Protein AF-A0A220S7P3-F1 (afdb_monomer_lite)

pLDDT: mean 72.32, std 10.68, range [42.47, 84.12]

Structure (mmCIF, N/CA/C/O backbone):
data_AF-A0A220S7P3-F1
#
_entry.id   AF-A0A220S7P3-F1
#
loop_
_atom_site.group_PDB
_atom_site.id
_atom_site.type_symbol
_atom_site.label_atom_id
_atom_site.label_alt_id
_atom_site.label_comp_id
_atom_site.label_asym_id
_atom_site.label_entity_id
_atom_site.label_seq_id
_atom_site.pdbx_PDB_ins_code
_atom_site.Cartn_x
_atom_site.Cartn_y
_atom_site.Cartn_z
_atom_site.occupancy
_atom_site.B_iso_or_equiv
_atom_site.auth_seq_id
_atom_site.auth_comp_id
_atom_site.auth_asym_id
_atom_site.auth_atom_id
_atom_site.pdbx_PDB_model_num
ATOM 1 N N . MET A 1 1 ? -12.356 -16.022 24.243 1.00 42.94 1 MET A N 1
ATOM 2 C CA . MET A 1 1 ? -11.469 -15.472 23.192 1.00 42.94 1 MET A CA 1
ATOM 3 C C . MET A 1 1 ? -11.944 -14.062 22.873 1.00 42.94 1 MET A C 1
ATOM 5 O O . MET A 1 1 ? -13.107 -13.895 22.535 1.00 42.94 1 MET A O 1
ATOM 9 N N . LYS A 1 2 ? -11.118 -13.032 23.121 1.00 42.47 2 LYS A N 1
ATOM 10 C CA . LYS A 1 2 ? -11.501 -11.626 22.894 1.00 42.47 2 LYS A CA 1
ATOM 11 C C . LYS A 1 2 ? -11.843 -11.453 21.417 1.00 42.47 2 LYS A C 1
ATOM 13 O O . LYS A 1 2 ? -10.968 -11.690 20.591 1.00 42.47 2 LYS A O 1
ATOM 18 N N . ASN A 1 3 ? -13.070 -11.022 21.117 1.00 49.00 3 ASN A N 1
ATOM 19 C CA . ASN A 1 3 ? -13.473 -10.598 19.779 1.00 49.00 3 ASN A CA 1
ATOM 20 C C . ASN A 1 3 ? -12.408 -9.642 19.236 1.00 49.00 3 ASN A C 1
ATOM 22 O O . ASN A 1 3 ? -12.276 -8.503 19.699 1.00 49.00 3 ASN A O 1
ATOM 26 N N . ILE A 1 4 ? -11.605 -10.131 18.292 1.00 60.12 4 ILE A N 1
ATOM 27 C CA . ILE A 1 4 ? -10.737 -9.286 17.487 1.00 60.12 4 ILE A CA 1
ATOM 28 C C . ILE A 1 4 ? -11.709 -8.458 16.663 1.00 60.12 4 ILE A C 1
ATOM 30 O O . ILE A 1 4 ? -12.285 -8.903 15.682 1.00 60.12 4 ILE A O 1
ATOM 34 N N . SER A 1 5 ? -11.985 -7.263 17.152 1.00 68.75 5 SER A N 1
ATOM 35 C CA . SER A 1 5 ? -12.892 -6.322 16.513 1.00 68.75 5 SER A CA 1
ATOM 36 C C . SER A 1 5 ? -12.452 -6.049 15.077 1.00 68.75 5 SER A C 1
ATOM 38 O O . SER A 1 5 ? -11.268 -5.781 14.852 1.00 68.75 5 SER A O 1
ATOM 40 N N . ALA A 1 6 ? -13.414 -6.057 14.157 1.00 69.69 6 ALA A N 1
ATOM 41 C CA . ALA A 1 6 ? -13.233 -5.973 12.708 1.00 69.69 6 ALA A CA 1
ATOM 42 C C . ALA A 1 6 ? -12.178 -4.953 12.237 1.00 69.69 6 ALA A C 1
ATOM 44 O O . ALA A 1 6 ? -11.408 -5.248 11.331 1.00 69.69 6 ALA A O 1
ATOM 45 N N . TYR A 1 7 ? -12.054 -3.795 12.897 1.00 67.50 7 TYR A N 1
ATOM 46 C CA . TYR A 1 7 ? -11.050 -2.782 12.546 1.00 67.50 7 TYR A CA 1
ATOM 47 C C . TYR A 1 7 ? -9.602 -3.289 12.638 1.00 67.50 7 TYR A C 1
ATOM 49 O O . TYR A 1 7 ? -8.770 -2.892 11.835 1.00 67.50 7 TYR A O 1
ATOM 57 N N . LYS A 1 8 ? -9.286 -4.186 13.582 1.00 70.62 8 LYS A N 1
ATOM 58 C CA . LYS A 1 8 ? -7.940 -4.768 13.683 1.00 70.62 8 LYS A CA 1
ATOM 59 C C . LYS A 1 8 ? -7.651 -5.666 12.494 1.00 70.62 8 LYS A C 1
ATOM 61 O O . LYS A 1 8 ? -6.560 -5.599 11.950 1.00 70.62 8 LYS A O 1
ATOM 66 N N . VAL A 1 9 ? -8.629 -6.483 12.105 1.00 79.69 9 VAL A N 1
ATOM 67 C CA . VAL A 1 9 ? -8.506 -7.383 10.954 1.00 79.69 9 VAL A CA 1
ATOM 68 C C . VAL A 1 9 ? -8.266 -6.568 9.686 1.00 79.69 9 VAL A C 1
ATOM 70 O O . VAL A 1 9 ? -7.320 -6.854 8.966 1.00 79.69 9 VAL A O 1
ATOM 73 N N . ILE A 1 10 ? -9.035 -5.495 9.474 1.00 76.44 10 ILE A N 1
ATOM 74 C CA . ILE A 1 10 ? -8.867 -4.587 8.328 1.00 76.44 10 ILE A CA 1
ATOM 75 C C . ILE A 1 10 ? -7.464 -3.969 8.316 1.00 76.44 10 ILE A C 1
ATOM 77 O O . ILE A 1 10 ? -6.784 -4.011 7.294 1.00 76.44 10 ILE A O 1
ATOM 81 N N . SER A 1 11 ? -6.987 -3.455 9.454 1.00 76.50 11 SER A N 1
ATOM 82 C CA . SER A 1 11 ? -5.641 -2.882 9.535 1.00 76.50 11 SER A CA 1
ATOM 83 C C . SER A 1 11 ? -4.538 -3.920 9.285 1.00 76.50 11 SER A C 1
ATOM 85 O O . SER A 1 11 ? -3.561 -3.604 8.607 1.00 76.50 11 SER A O 1
ATOM 87 N N . TYR A 1 12 ? -4.690 -5.159 9.771 1.00 81.00 12 TYR A N 1
ATOM 88 C CA . TYR A 1 12 ? -3.736 -6.242 9.503 1.00 81.00 12 TYR A CA 1
ATOM 89 C C . TYR A 1 12 ? -3.732 -6.670 8.034 1.00 81.00 12 TYR A C 1
ATOM 91 O O . TYR A 1 12 ? -2.658 -6.826 7.465 1.00 81.00 12 TYR A O 1
ATOM 99 N N . VAL A 1 13 ? -4.902 -6.808 7.405 1.00 81.56 13 VAL A N 1
ATOM 100 C CA . VAL A 1 13 ? -5.015 -7.122 5.970 1.00 81.56 13 VAL A CA 1
ATOM 101 C C . VAL A 1 13 ? -4.393 -6.008 5.126 1.00 81.56 13 VAL A C 1
ATOM 103 O O . VAL A 1 13 ? -3.627 -6.287 4.210 1.00 81.56 13 VAL A O 1
ATOM 106 N N . SER A 1 14 ? -4.651 -4.748 5.482 1.00 79.06 14 SER A N 1
ATOM 107 C CA . SER A 1 14 ? -4.040 -3.577 4.842 1.00 79.06 14 SER A CA 1
ATOM 108 C C . SER A 1 14 ? -2.508 -3.597 4.944 1.00 79.06 14 SER A C 1
ATOM 110 O O . SER A 1 14 ? -1.818 -3.379 3.951 1.00 79.06 14 SER A O 1
ATOM 112 N N . LEU A 1 15 ? -1.971 -3.926 6.126 1.00 81.31 15 LEU A N 1
ATOM 113 C CA . LEU A 1 15 ? -0.530 -4.083 6.351 1.00 81.31 15 LEU A CA 1
ATOM 114 C C . LEU A 1 15 ? 0.063 -5.228 5.526 1.00 81.31 15 LEU A C 1
ATOM 116 O O . LEU A 1 15 ? 1.113 -5.056 4.918 1.00 81.31 15 LEU A O 1
ATOM 120 N N . LEU A 1 16 ? -0.611 -6.376 5.484 1.00 84.12 16 LEU A N 1
ATOM 121 C CA . LEU A 1 16 ? -0.150 -7.545 4.738 1.00 84.12 16 LEU A CA 1
ATOM 122 C C . LEU A 1 16 ? -0.094 -7.251 3.233 1.00 84.12 16 LEU A C 1
ATOM 124 O O . LEU A 1 16 ? 0.912 -7.534 2.591 1.00 84.12 16 LEU A O 1
ATOM 128 N N . LEU A 1 17 ? -1.124 -6.597 2.690 1.00 80.50 17 LEU A N 1
ATOM 129 C CA . LEU A 1 17 ? -1.141 -6.145 1.296 1.00 80.50 17 LEU A CA 1
ATOM 130 C C . LEU A 1 17 ? -0.044 -5.117 1.003 1.00 80.50 17 LEU A C 1
ATOM 132 O O . LEU A 1 17 ? 0.580 -5.172 -0.052 1.00 80.50 17 LEU A O 1
ATOM 136 N N . ALA A 1 18 ? 0.214 -4.185 1.923 1.00 77.62 18 ALA A N 1
ATOM 137 C CA . ALA A 1 18 ? 1.303 -3.227 1.761 1.00 77.62 18 ALA A CA 1
ATOM 138 C C . ALA A 1 18 ? 2.669 -3.924 1.708 1.00 77.62 18 ALA A C 1
ATOM 140 O O . ALA A 1 18 ? 3.488 -3.583 0.863 1.00 77.62 18 ALA A O 1
ATOM 141 N N . ILE A 1 19 ? 2.901 -4.929 2.560 1.00 83.31 19 ILE A N 1
ATOM 142 C CA . ILE A 1 19 ? 4.144 -5.714 2.552 1.00 83.31 19 ILE A CA 1
ATOM 143 C C . ILE A 1 19 ? 4.338 -6.412 1.203 1.00 83.31 19 ILE A C 1
ATOM 145 O O . ILE A 1 19 ? 5.430 -6.335 0.646 1.00 83.31 19 ILE A O 1
ATOM 149 N N . ILE A 1 20 ? 3.292 -7.046 0.662 1.00 84.12 20 ILE A N 1
ATOM 150 C CA . ILE A 1 20 ? 3.354 -7.700 -0.655 1.00 84.12 20 ILE A CA 1
ATOM 151 C C . ILE A 1 20 ? 3.693 -6.675 -1.743 1.00 84.12 20 ILE A C 1
ATOM 153 O O . ILE A 1 20 ? 4.587 -6.911 -2.551 1.00 84.12 20 ILE A O 1
ATOM 157 N N . PHE A 1 21 ? 3.035 -5.514 -1.729 1.00 81.06 21 PHE A N 1
ATOM 158 C CA . PHE A 1 21 ? 3.309 -4.450 -2.692 1.00 81.06 21 PHE A CA 1
ATOM 159 C C . PHE A 1 21 ? 4.758 -3.953 -2.618 1.00 81.06 21 PHE A C 1
ATOM 161 O O . PHE A 1 21 ? 5.427 -3.872 -3.644 1.00 81.06 21 PHE A O 1
ATOM 168 N N . PHE A 1 22 ? 5.275 -3.655 -1.420 1.00 81.38 22 PHE A N 1
ATOM 169 C CA . PHE A 1 22 ? 6.668 -3.222 -1.270 1.00 81.38 22 PHE A CA 1
ATOM 170 C C . PHE A 1 22 ? 7.661 -4.307 -1.662 1.00 81.38 22 PHE A C 1
ATOM 172 O O . PHE A 1 22 ? 8.715 -3.981 -2.198 1.00 81.38 22 PHE A O 1
ATOM 179 N N . TYR A 1 23 ? 7.343 -5.574 -1.406 1.00 84.00 23 TYR A N 1
ATOM 180 C CA . TYR A 1 23 ? 8.185 -6.684 -1.826 1.00 84.00 23 TYR A CA 1
ATOM 181 C C . TYR A 1 23 ? 8.335 -6.727 -3.351 1.00 84.00 23 TYR A C 1
ATOM 183 O O . TYR A 1 23 ? 9.464 -6.724 -3.838 1.00 84.00 23 TYR A O 1
ATOM 191 N N . GLU A 1 24 ? 7.228 -6.695 -4.101 1.00 79.88 24 GLU A N 1
ATOM 192 C CA . GLU A 1 24 ? 7.280 -6.670 -5.571 1.00 79.88 24 GLU A CA 1
ATOM 193 C C . GLU A 1 24 ? 7.955 -5.389 -6.083 1.00 79.88 24 GLU A C 1
ATOM 195 O O . GLU A 1 24 ? 8.806 -5.443 -6.963 1.00 79.88 24 GLU A O 1
ATOM 200 N N . PHE A 1 25 ? 7.671 -4.236 -5.469 1.00 76.00 25 PHE A N 1
ATOM 201 C CA . PHE A 1 25 ? 8.308 -2.971 -5.842 1.00 76.00 25 PHE A CA 1
ATOM 202 C C . PHE A 1 25 ? 9.836 -2.996 -5.653 1.00 76.00 25 PHE A C 1
ATOM 204 O O . PHE A 1 25 ? 10.582 -2.555 -6.524 1.00 76.00 25 PHE A O 1
ATOM 211 N N . ILE A 1 26 ? 10.324 -3.539 -4.533 1.00 81.19 26 ILE A N 1
ATOM 212 C CA . ILE A 1 26 ? 11.765 -3.691 -4.275 1.00 81.19 26 ILE A CA 1
ATOM 213 C C . ILE A 1 26 ? 12.383 -4.710 -5.233 1.00 81.19 26 ILE A C 1
ATOM 215 O O . ILE A 1 26 ? 13.501 -4.503 -5.698 1.00 81.19 26 ILE A O 1
ATOM 219 N N . LYS A 1 27 ? 11.674 -5.797 -5.540 1.00 81.12 27 LYS A N 1
ATOM 220 C CA . LYS A 1 27 ? 12.132 -6.811 -6.491 1.00 81.12 27 LYS A CA 1
ATOM 221 C C . LYS A 1 27 ? 12.352 -6.213 -7.884 1.00 81.12 27 LYS A C 1
ATOM 223 O O . LYS A 1 27 ? 13.394 -6.479 -8.473 1.00 81.12 27 LYS A O 1
ATOM 228 N N . GLU A 1 28 ? 11.441 -5.369 -8.368 1.00 75.56 28 GLU A N 1
ATOM 229 C CA . GLU A 1 28 ? 11.607 -4.642 -9.639 1.00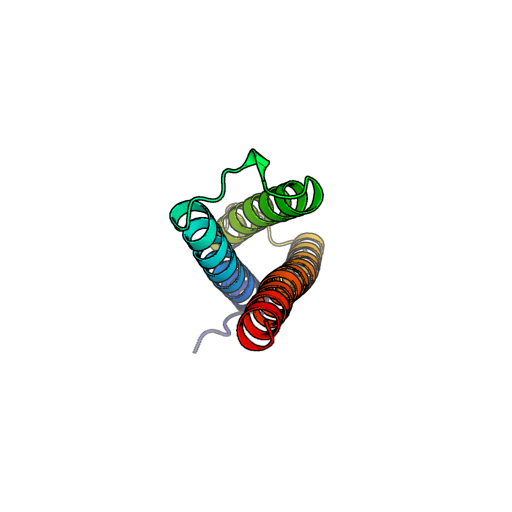 75.56 28 GLU A CA 1
ATOM 230 C C . GLU A 1 28 ? 12.818 -3.692 -9.605 1.00 75.56 28 GLU A C 1
ATOM 232 O O . GLU A 1 28 ? 13.629 -3.678 -10.532 1.00 75.56 28 GLU A O 1
ATOM 237 N N . LEU A 1 29 ? 13.023 -2.968 -8.495 1.00 77.56 29 LEU A N 1
ATOM 238 C CA . LEU A 1 29 ? 14.213 -2.123 -8.311 1.00 77.56 29 LEU A CA 1
ATOM 239 C C . LEU A 1 29 ? 15.518 -2.936 -8.316 1.00 77.56 29 LEU A C 1
ATOM 241 O O . LEU A 1 29 ? 16.515 -2.519 -8.904 1.00 77.56 29 LEU A O 1
ATOM 245 N N . MET A 1 30 ? 15.528 -4.110 -7.678 1.00 78.56 30 MET A N 1
ATOM 246 C CA . MET A 1 30 ? 16.677 -5.024 -7.699 1.00 78.56 30 MET A CA 1
ATOM 247 C C . MET A 1 30 ? 16.900 -5.655 -9.079 1.00 78.56 30 MET A C 1
ATOM 249 O O . MET A 1 30 ? 18.033 -6.000 -9.406 1.00 78.56 30 MET A O 1
ATOM 253 N N . GLY A 1 31 ? 15.846 -5.774 -9.891 1.00 76.62 31 GLY A N 1
ATOM 254 C CA . GLY A 1 31 ? 15.902 -6.201 -11.290 1.00 76.62 31 GLY A CA 1
ATOM 255 C C . GLY A 1 31 ? 16.564 -5.189 -12.232 1.00 76.62 31 GLY A C 1
ATOM 256 O O . GLY A 1 31 ? 16.739 -5.487 -13.410 1.00 76.62 31 GLY A O 1
ATOM 257 N N . GLY A 1 32 ? 16.965 -4.020 -11.721 1.00 73.00 32 GLY A N 1
ATOM 258 C CA . GLY A 1 32 ? 17.678 -2.993 -12.477 1.00 73.00 32 GLY A CA 1
ATOM 259 C C . GLY A 1 32 ? 16.789 -1.884 -13.036 1.00 73.00 32 GLY A C 1
ATOM 260 O O . GLY A 1 32 ? 17.320 -1.001 -13.706 1.00 73.00 32 GLY A O 1
ATOM 261 N N . MET A 1 33 ? 15.479 -1.883 -12.750 1.00 69.94 33 MET A N 1
ATOM 262 C CA . MET A 1 33 ? 14.631 -0.726 -13.055 1.00 69.94 33 MET A CA 1
ATOM 263 C C . MET A 1 33 ? 14.994 0.446 -12.148 1.00 69.94 33 MET A C 1
ATOM 265 O O . MET A 1 33 ? 15.056 0.315 -10.923 1.00 69.94 33 MET A O 1
ATOM 269 N N . MET A 1 34 ? 15.201 1.620 -12.738 1.00 73.31 34 MET A N 1
ATOM 270 C CA . MET A 1 34 ? 15.352 2.851 -11.976 1.00 73.31 34 MET A CA 1
ATOM 271 C C . MET A 1 34 ? 13.983 3.414 -11.593 1.00 73.31 34 MET A C 1
ATOM 273 O O . MET A 1 34 ? 12.982 3.216 -12.275 1.00 73.31 34 MET A O 1
ATOM 277 N N . ILE A 1 35 ? 13.935 4.198 -10.512 1.00 68.94 35 ILE A N 1
ATOM 278 C CA . ILE A 1 35 ? 12.705 4.883 -10.067 1.00 68.94 35 ILE A CA 1
ATOM 279 C C . ILE A 1 35 ? 12.128 5.780 -11.187 1.00 68.94 35 ILE A C 1
ATOM 281 O O . ILE A 1 35 ? 10.916 5.960 -11.267 1.00 68.94 35 ILE A O 1
ATOM 285 N N . SER A 1 36 ? 12.986 6.307 -12.068 1.00 71.25 36 SER A N 1
ATOM 286 C CA . SER A 1 36 ? 12.608 7.095 -13.250 1.00 71.25 36 SER A CA 1
ATOM 287 C C . SER A 1 36 ? 11.838 6.315 -14.313 1.00 71.25 36 SER A C 1
ATOM 289 O O . SER A 1 36 ? 11.144 6.933 -15.116 1.00 71.25 36 SER A O 1
ATOM 291 N N . ASP A 1 37 ? 11.966 4.990 -14.326 1.00 69.44 37 ASP A N 1
ATOM 292 C CA . ASP A 1 37 ? 11.359 4.129 -15.344 1.00 69.44 37 ASP A CA 1
ATOM 293 C C . ASP A 1 37 ? 9.899 3.813 -14.992 1.00 69.44 37 ASP A C 1
ATOM 295 O O . ASP A 1 37 ? 9.107 3.397 -15.840 1.00 69.44 37 ASP A O 1
ATOM 299 N N . PHE A 1 38 ? 9.508 4.067 -13.740 1.00 70.19 38 PHE A N 1
ATOM 300 C CA . PHE A 1 38 ? 8.131 3.926 -13.303 1.00 70.19 38 PHE A CA 1
ATOM 301 C C . PHE A 1 38 ? 7.272 5.069 -13.834 1.00 70.19 38 PHE A C 1
ATOM 303 O O . PHE A 1 38 ? 7.609 6.251 -13.741 1.00 70.19 38 PHE A O 1
ATOM 310 N N . SER A 1 39 ? 6.079 4.708 -14.307 1.00 76.06 39 SER A N 1
ATOM 311 C CA . SER A 1 39 ? 5.053 5.688 -14.645 1.00 76.06 39 SER A CA 1
ATOM 312 C C . SER A 1 39 ? 4.783 6.619 -13.450 1.00 76.06 39 SER A C 1
ATOM 314 O O . SER A 1 39 ? 4.684 6.140 -12.313 1.00 76.06 39 SER A O 1
ATOM 316 N N . PRO A 1 40 ? 4.555 7.926 -13.675 1.00 71.06 40 PRO A N 1
ATOM 317 C CA . PRO A 1 40 ? 4.157 8.860 -12.621 1.00 71.06 40 PRO A CA 1
ATOM 318 C C . PRO A 1 40 ? 2.957 8.358 -11.809 1.00 71.06 40 PRO A C 1
ATOM 320 O O . PRO A 1 40 ? 2.871 8.579 -10.604 1.00 71.06 40 PRO A O 1
ATOM 323 N N . ILE A 1 41 ? 2.049 7.624 -12.458 1.00 72.56 41 ILE A N 1
ATOM 324 C CA . ILE A 1 41 ? 0.880 7.016 -11.819 1.00 72.56 41 ILE A CA 1
ATOM 325 C C . ILE A 1 41 ? 1.310 5.945 -10.807 1.00 72.56 41 ILE A C 1
ATOM 327 O O . ILE A 1 41 ? 0.787 5.917 -9.695 1.00 72.56 41 ILE A O 1
ATOM 331 N N . ALA A 1 42 ? 2.288 5.103 -11.149 1.00 70.75 42 ALA A N 1
ATOM 332 C CA . ALA A 1 42 ? 2.809 4.075 -10.249 1.00 70.75 42 ALA A CA 1
ATOM 333 C C . ALA A 1 42 ? 3.483 4.697 -9.015 1.00 70.75 42 ALA A C 1
ATOM 335 O O . ALA A 1 42 ? 3.266 4.233 -7.896 1.00 70.75 42 ALA A O 1
ATOM 336 N N . LEU A 1 43 ? 4.215 5.802 -9.192 1.00 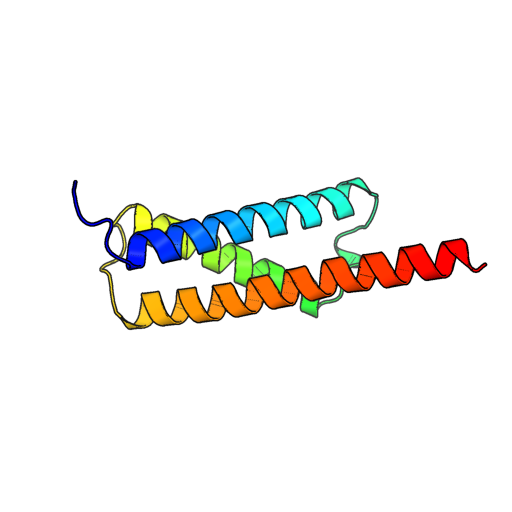75.12 43 LEU A N 1
ATOM 337 C CA . LEU A 1 43 ? 4.830 6.547 -8.087 1.00 75.12 43 LEU A CA 1
ATOM 338 C C . LEU A 1 43 ? 3.790 7.207 -7.168 1.00 75.12 43 LEU A C 1
ATOM 340 O O . LEU A 1 43 ? 3.941 7.191 -5.941 1.00 75.12 43 LEU A O 1
ATOM 344 N N . ILE A 1 44 ? 2.708 7.747 -7.737 1.00 79.31 44 ILE A N 1
ATOM 345 C CA . ILE A 1 44 ? 1.579 8.284 -6.963 1.00 79.31 44 ILE A CA 1
ATOM 346 C C . ILE A 1 44 ? 0.922 7.164 -6.149 1.00 79.31 44 ILE A C 1
ATOM 348 O O . ILE A 1 44 ? 0.713 7.325 -4.947 1.00 79.31 44 ILE A O 1
ATOM 352 N N . VAL A 1 45 ? 0.646 6.014 -6.769 1.00 78.31 45 VAL A N 1
ATOM 353 C CA . VAL A 1 45 ? 0.056 4.850 -6.091 1.00 78.31 45 VAL A CA 1
ATOM 354 C C . VAL A 1 45 ? 0.965 4.350 -4.966 1.00 78.31 45 VAL A C 1
ATOM 356 O O . VAL A 1 45 ? 0.491 4.156 -3.847 1.00 78.31 45 VAL A O 1
ATOM 359 N N . ALA A 1 46 ? 2.272 4.231 -5.206 1.00 78.38 46 ALA A N 1
ATOM 360 C CA . ALA A 1 46 ? 3.237 3.847 -4.178 1.00 78.38 46 ALA A CA 1
ATOM 361 C C . ALA A 1 46 ? 3.234 4.832 -2.995 1.00 78.38 46 ALA A C 1
ATOM 363 O O . ALA A 1 46 ? 3.175 4.417 -1.837 1.00 78.38 46 ALA A O 1
ATOM 364 N N . SER A 1 47 ? 3.204 6.140 -3.267 1.00 80.69 47 SER A N 1
ATOM 365 C CA . SER A 1 47 ? 3.141 7.185 -2.232 1.00 80.69 47 SER A CA 1
ATOM 366 C C . SER A 1 47 ? 1.869 7.084 -1.381 1.00 80.69 47 SER A C 1
ATOM 368 O O . SER A 1 47 ? 1.910 7.166 -0.150 1.00 80.69 47 SER A O 1
ATOM 370 N N . VAL A 1 48 ? 0.731 6.842 -2.032 1.00 81.19 48 VAL A N 1
ATOM 371 C CA . VAL A 1 48 ? -0.576 6.626 -1.396 1.00 81.19 48 VAL A CA 1
ATOM 372 C C . VAL A 1 48 ? -0.545 5.373 -0.503 1.00 81.19 48 VAL A C 1
ATOM 374 O O . VAL A 1 48 ? -1.036 5.402 0.629 1.00 81.19 48 VAL A O 1
ATOM 377 N N . LEU A 1 49 ? 0.107 4.293 -0.941 1.00 80.25 49 LEU A N 1
ATOM 378 C CA . LEU A 1 49 ? 0.261 3.058 -0.161 1.00 80.25 49 LEU A CA 1
ATOM 379 C C . LEU A 1 49 ? 1.211 3.201 1.037 1.00 80.25 49 LEU A C 1
ATOM 381 O O . LEU A 1 49 ? 0.920 2.662 2.112 1.00 80.25 49 LEU A O 1
ATOM 385 N N . ILE A 1 50 ? 2.293 3.978 0.913 1.00 83.00 50 ILE A N 1
ATOM 386 C CA . ILE A 1 50 ? 3.153 4.348 2.052 1.00 83.00 50 ILE A CA 1
ATOM 387 C C . ILE A 1 50 ? 2.310 5.052 3.122 1.00 83.00 50 ILE A C 1
ATOM 389 O O . ILE A 1 50 ? 2.325 4.656 4.291 1.00 83.00 50 ILE A O 1
ATOM 393 N N . PHE A 1 51 ? 1.510 6.044 2.722 1.00 81.81 51 PHE A N 1
ATOM 394 C CA . PHE A 1 51 ? 0.640 6.767 3.647 1.00 81.81 51 PHE A CA 1
ATOM 395 C C . PHE A 1 51 ? -0.382 5.842 4.329 1.00 81.81 51 PHE A C 1
ATOM 397 O O . PHE A 1 51 ? -0.579 5.926 5.544 1.00 81.81 51 PHE A O 1
ATOM 404 N N . ASN A 1 52 ? -0.978 4.900 3.588 1.00 81.69 52 ASN A N 1
ATOM 405 C CA . ASN A 1 52 ? -1.882 3.891 4.155 1.00 81.69 52 ASN A CA 1
ATOM 406 C C . ASN A 1 52 ? -1.203 3.026 5.221 1.00 81.69 52 ASN A C 1
ATOM 408 O O . ASN A 1 52 ? -1.794 2.721 6.257 1.00 81.69 52 ASN A O 1
ATOM 412 N N . THR A 1 53 ? 0.043 2.629 4.965 1.00 77.00 53 THR A N 1
ATOM 413 C CA . THR A 1 53 ? 0.825 1.784 5.870 1.00 77.00 53 THR A CA 1
ATOM 414 C C . THR A 1 53 ? 1.070 2.512 7.186 1.00 77.00 53 THR A C 1
ATOM 416 O O . THR A 1 53 ? 0.774 1.971 8.254 1.00 77.00 53 THR A O 1
ATOM 419 N N . ILE A 1 54 ? 1.499 3.776 7.114 1.00 82.69 54 ILE A N 1
ATOM 420 C CA . ILE A 1 54 ? 1.679 4.647 8.283 1.00 82.69 54 ILE A CA 1
ATOM 421 C C . ILE A 1 54 ? 0.357 4.785 9.050 1.00 82.69 54 ILE A C 1
ATOM 423 O O . ILE A 1 54 ? 0.317 4.589 10.267 1.00 82.69 54 ILE A O 1
ATOM 427 N N . LEU A 1 55 ? -0.747 5.051 8.346 1.00 79.44 55 LEU A N 1
ATOM 428 C CA . LEU A 1 55 ? -2.071 5.181 8.954 1.00 79.44 55 LEU A CA 1
ATOM 429 C C . LEU A 1 55 ? -2.516 3.887 9.657 1.00 79.44 55 LEU A C 1
ATOM 431 O O . LEU A 1 55 ? -3.080 3.933 10.753 1.00 79.44 55 LEU A O 1
ATOM 435 N N . SER A 1 56 ? -2.230 2.731 9.054 1.00 77.12 56 SER A N 1
ATOM 436 C CA . SER A 1 56 ? -2.542 1.417 9.616 1.00 77.12 56 SER A CA 1
ATOM 437 C C . SER A 1 56 ? -1.763 1.136 10.894 1.00 77.12 56 SER A C 1
ATOM 439 O O . SER A 1 56 ? -2.356 0.767 11.911 1.00 77.12 56 SER A O 1
ATOM 441 N N . VAL A 1 57 ? -0.455 1.405 10.891 1.00 78.25 57 VAL A N 1
ATOM 442 C CA . VAL A 1 57 ? 0.395 1.280 12.083 1.00 78.25 57 VAL A CA 1
ATOM 443 C C . VAL A 1 57 ? -0.109 2.192 13.202 1.00 78.25 57 VAL A C 1
ATOM 445 O O . VAL A 1 57 ? -0.267 1.748 14.339 1.00 78.25 57 VAL A O 1
ATOM 448 N N . LEU A 1 58 ? -0.453 3.443 12.889 1.00 79.75 58 LEU A N 1
ATOM 449 C CA . LEU A 1 58 ? -0.969 4.393 13.876 1.00 79.75 58 LEU A CA 1
ATOM 450 C C . LEU A 1 58 ? -2.314 3.962 14.490 1.00 79.75 58 LEU A C 1
ATOM 452 O O . LEU A 1 58 ? -2.545 4.183 15.685 1.00 79.75 58 LEU A O 1
ATOM 456 N N . MET A 1 59 ? -3.194 3.317 13.714 1.00 73.50 59 MET A N 1
ATOM 457 C CA . MET A 1 59 ? -4.446 2.755 14.237 1.00 73.50 59 MET A CA 1
ATOM 458 C C . MET A 1 59 ? -4.228 1.533 15.129 1.00 73.50 59 MET A C 1
ATOM 460 O O . MET A 1 59 ? -4.895 1.399 16.164 1.00 73.50 59 MET A O 1
ATOM 464 N N . VAL A 1 60 ? -3.294 0.653 14.762 1.00 74.88 60 VAL A N 1
ATOM 465 C CA . VAL A 1 60 ? -2.934 -0.522 15.569 1.00 74.88 60 VAL A CA 1
ATOM 466 C C . VAL A 1 60 ? -2.307 -0.089 16.897 1.00 74.88 60 VAL A C 1
ATOM 468 O O . VAL A 1 60 ? -2.718 -0.582 17.952 1.00 74.88 60 VAL A O 1
ATOM 471 N N . SER A 1 61 ? -1.420 0.909 16.868 1.00 77.12 61 SER A N 1
ATOM 472 C CA . SER A 1 61 ? -0.741 1.482 18.040 1.00 77.12 61 SER A CA 1
ATOM 473 C C . SER A 1 61 ? -1.645 2.336 18.943 1.00 77.12 61 SER A C 1
ATOM 475 O O . SER A 1 61 ? -1.179 2.871 19.944 1.00 77.12 61 SER A O 1
ATOM 477 N N . LYS A 1 62 ? -2.948 2.452 18.632 1.00 69.94 62 LYS A N 1
ATOM 478 C CA . LYS A 1 62 ? -3.961 3.236 19.374 1.00 69.94 62 LYS A CA 1
ATOM 479 C C . LYS A 1 62 ? -3.655 4.736 19.514 1.00 69.94 62 LYS A C 1
ATOM 481 O O . LYS A 1 62 ? -4.337 5.407 20.286 1.00 69.94 62 LYS A O 1
ATOM 486 N N . PHE A 1 63 ? -2.692 5.268 18.764 1.00 72.00 63 PHE A N 1
ATOM 487 C CA . PHE A 1 63 ? -2.368 6.698 18.769 1.00 72.00 63 PHE A CA 1
ATOM 488 C C . PHE A 1 63 ? -3.512 7.543 18.193 1.00 72.00 63 PHE A C 1
ATOM 490 O O . PHE A 1 63 ? -3.759 8.657 18.648 1.00 72.00 63 PHE A O 1
ATOM 497 N N . LEU A 1 64 ? -4.254 6.996 17.226 1.00 65.38 64 LEU A N 1
ATOM 498 C CA . LEU A 1 64 ? -5.423 7.641 16.633 1.00 65.38 64 LEU A CA 1
ATOM 499 C C . LEU A 1 64 ? -6.733 7.096 17.216 1.00 65.38 64 LEU A C 1
ATOM 501 O O . LEU A 1 64 ? -6.961 5.884 17.290 1.00 65.38 64 LEU A O 1
ATOM 505 N N . LYS A 1 65 ? -7.641 8.012 17.591 1.00 66.19 65 LYS A N 1
ATOM 506 C CA . LYS A 1 65 ? -9.017 7.659 17.964 1.00 66.19 65 LYS A CA 1
ATOM 507 C C . LYS A 1 65 ? -9.702 7.011 16.764 1.00 66.19 65 LYS A C 1
ATOM 509 O O . LYS A 1 65 ? -9.804 7.612 15.697 1.00 66.19 65 LYS A O 1
ATOM 514 N N . ARG A 1 66 ? -10.203 5.793 16.964 1.00 63.12 66 ARG A N 1
ATOM 515 C CA . ARG A 1 66 ? -10.920 5.023 15.943 1.00 63.12 66 ARG A CA 1
ATOM 516 C C . ARG A 1 66 ? -12.185 5.768 15.549 1.00 63.12 66 ARG A C 1
ATOM 518 O O . ARG A 1 66 ? -13.111 5.888 16.345 1.00 63.12 66 ARG A O 1
ATOM 525 N N . ARG A 1 67 ? -12.201 6.283 14.324 1.00 71.50 67 ARG A N 1
ATOM 526 C CA . ARG A 1 67 ? -13.363 6.923 13.708 1.00 71.50 67 ARG A CA 1
ATOM 527 C C . ARG A 1 67 ? -13.820 6.065 12.541 1.00 71.50 67 ARG A C 1
ATOM 529 O O . ARG A 1 67 ? -12.989 5.509 11.832 1.00 71.50 67 ARG A O 1
ATOM 536 N N . PHE A 1 68 ? -15.127 5.998 12.320 1.00 69.50 68 PHE A N 1
ATOM 537 C CA . PHE A 1 68 ? -15.711 5.284 11.183 1.00 69.50 68 PHE A CA 1
ATOM 538 C C . PHE A 1 68 ? -15.077 5.711 9.844 1.00 69.50 68 PHE A C 1
ATOM 540 O O . PHE A 1 68 ? -14.711 4.869 9.034 1.00 69.50 68 PHE A O 1
ATOM 547 N N . ILE A 1 69 ? -14.815 7.013 9.688 1.00 72.25 69 ILE A N 1
ATOM 548 C CA . ILE A 1 69 ? -14.143 7.614 8.522 1.00 72.25 69 ILE A CA 1
ATOM 549 C C . ILE A 1 69 ? -12.783 6.961 8.235 1.00 72.25 69 ILE A C 1
ATOM 551 O O . ILE A 1 69 ? -12.451 6.683 7.088 1.00 72.25 69 ILE A O 1
ATOM 555 N N . LEU A 1 70 ? -12.004 6.681 9.280 1.00 73.38 70 LEU A N 1
ATOM 556 C CA . LEU A 1 70 ? -10.682 6.077 9.148 1.00 73.38 70 LEU A CA 1
ATOM 557 C C . LEU A 1 70 ? -10.770 4.621 8.664 1.00 73.38 70 LEU A C 1
ATOM 559 O O . LEU A 1 70 ? -9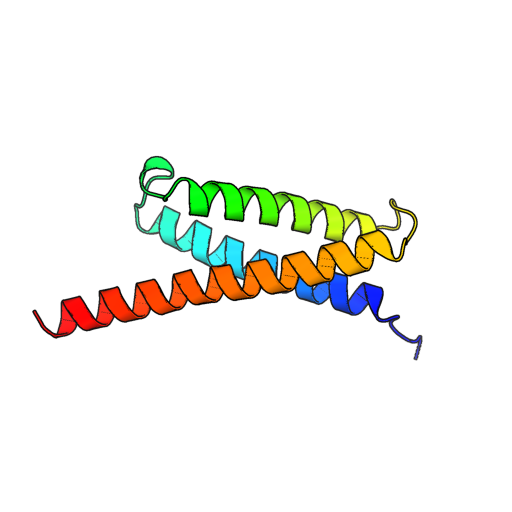.962 4.203 7.840 1.00 73.38 70 LEU A O 1
ATOM 563 N N . ALA A 1 71 ? -11.774 3.870 9.126 1.00 72.44 71 ALA A N 1
ATOM 564 C CA . ALA A 1 71 ? -12.019 2.508 8.657 1.00 72.44 71 ALA A CA 1
ATOM 565 C C . ALA A 1 71 ? -12.453 2.484 7.183 1.00 72.44 71 ALA A C 1
ATOM 567 O O . ALA A 1 71 ? -11.926 1.691 6.412 1.00 72.44 71 ALA A O 1
ATOM 568 N N . VAL A 1 72 ? -13.347 3.394 6.777 1.00 78.19 72 VAL A N 1
ATOM 569 C CA . VAL A 1 72 ? -13.761 3.545 5.370 1.00 78.19 72 VAL A CA 1
ATOM 570 C C . VAL A 1 72 ? -12.564 3.890 4.483 1.00 78.19 72 VAL A C 1
ATOM 572 O O . VAL A 1 72 ? -12.397 3.298 3.419 1.00 78.19 72 VAL A O 1
ATOM 575 N N . CYS A 1 73 ? -11.694 4.792 4.947 1.00 78.50 73 CYS A N 1
ATOM 576 C CA . CYS A 1 73 ? -10.475 5.157 4.235 1.00 78.50 73 CYS A CA 1
ATOM 577 C C . CYS A 1 73 ? -9.549 3.943 4.050 1.00 78.50 73 CYS A C 1
ATOM 579 O O . CYS A 1 73 ? -9.122 3.678 2.934 1.00 78.50 73 CYS A O 1
ATOM 581 N N . GLN A 1 74 ? -9.32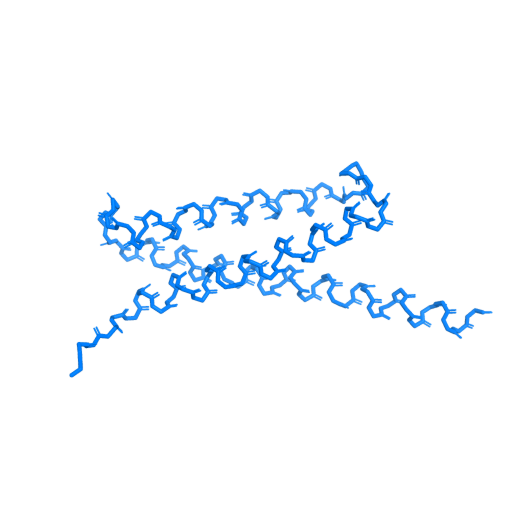3 3.128 5.089 1.00 77.50 74 GLN A N 1
ATOM 582 C CA . GLN A 1 74 ? -8.527 1.902 4.939 1.00 77.50 74 GLN A CA 1
ATOM 583 C C . GLN A 1 74 ? -9.134 0.902 3.958 1.00 77.50 74 GLN A C 1
ATOM 585 O O . GLN A 1 74 ? -8.399 0.312 3.172 1.00 77.50 74 GLN A O 1
ATOM 590 N N . THR A 1 75 ? -10.454 0.720 3.970 1.00 78.81 75 THR A N 1
ATOM 591 C CA . THR A 1 75 ? -11.121 -0.180 3.022 1.00 78.81 75 THR A CA 1
ATOM 592 C C . THR A 1 75 ? -10.939 0.292 1.579 1.00 78.81 75 THR A C 1
ATOM 594 O O . THR A 1 75 ? -10.611 -0.516 0.714 1.00 78.81 75 THR A O 1
ATOM 597 N N . ALA A 1 76 ? -11.076 1.594 1.312 1.00 81.25 76 ALA A N 1
ATOM 598 C CA . ALA A 1 76 ? -10.819 2.153 -0.016 1.00 81.25 76 ALA A CA 1
ATOM 599 C C . ALA A 1 76 ? -9.362 1.926 -0.461 1.00 81.25 76 ALA A C 1
ATOM 601 O O . ALA A 1 76 ? -9.102 1.561 -1.605 1.00 81.25 76 ALA A O 1
ATOM 602 N N . MET A 1 77 ? -8.413 2.068 0.466 1.00 80.56 77 MET A N 1
ATOM 603 C CA . MET A 1 77 ? -6.990 1.862 0.188 1.00 80.56 77 MET A CA 1
ATOM 604 C C . MET A 1 77 ? -6.644 0.387 -0.037 1.00 80.56 77 MET A C 1
ATOM 606 O O . MET A 1 77 ? -5.773 0.092 -0.847 1.00 80.56 77 MET A O 1
ATOM 610 N N . ILE A 1 78 ? -7.346 -0.546 0.614 1.00 81.19 78 ILE A N 1
ATOM 611 C CA . ILE A 1 78 ? -7.238 -1.985 0.326 1.00 81.19 78 ILE A CA 1
ATOM 612 C C . ILE A 1 78 ? -7.645 -2.270 -1.123 1.00 81.19 78 ILE A C 1
ATOM 614 O O . ILE A 1 78 ? -6.919 -2.970 -1.823 1.00 81.19 78 ILE A O 1
ATOM 618 N N . ILE A 1 79 ? -8.764 -1.703 -1.587 1.00 83.44 79 ILE A N 1
ATOM 619 C CA . ILE A 1 79 ? -9.238 -1.883 -2.969 1.00 83.44 79 ILE A CA 1
ATOM 620 C C . ILE A 1 79 ? -8.205 -1.344 -3.966 1.00 83.44 79 ILE A C 1
ATOM 622 O O . ILE A 1 79 ? -7.860 -2.035 -4.922 1.00 83.44 79 ILE A O 1
ATOM 626 N N . LEU A 1 80 ? -7.663 -0.148 -3.713 1.00 80.38 80 LEU A N 1
ATOM 627 C CA . LEU A 1 80 ? -6.600 0.431 -4.539 1.00 80.38 80 LEU A CA 1
ATOM 628 C C . LEU A 1 80 ? -5.340 -0.441 -4.563 1.00 80.38 80 LEU A C 1
ATOM 630 O O . LEU A 1 80 ? -4.738 -0.601 -5.619 1.00 80.38 80 LEU A O 1
ATOM 634 N N . ASN A 1 81 ? -4.961 -1.031 -3.427 1.00 77.88 81 ASN A N 1
ATOM 635 C CA . ASN A 1 81 ? -3.783 -1.890 -3.342 1.00 77.88 81 ASN A CA 1
ATOM 636 C C . ASN A 1 81 ? -3.972 -3.199 -4.125 1.00 77.88 81 ASN A C 1
ATOM 638 O O . ASN A 1 81 ? -3.086 -3.617 -4.862 1.00 77.88 81 ASN A O 1
ATOM 642 N N . ILE A 1 82 ? -5.156 -3.814 -4.028 1.00 80.12 82 ILE A N 1
ATOM 643 C CA . ILE A 1 82 ? -5.511 -5.001 -4.821 1.00 80.12 82 ILE A CA 1
ATOM 644 C C . ILE A 1 82 ? -5.471 -4.676 -6.316 1.00 80.12 82 ILE A C 1
ATOM 646 O O . ILE A 1 82 ? -4.914 -5.445 -7.094 1.00 80.12 82 ILE A O 1
ATOM 650 N N . TRP A 1 83 ? -6.024 -3.532 -6.721 1.00 82.31 83 TRP A N 1
ATOM 651 C CA . TRP A 1 83 ? -5.994 -3.102 -8.117 1.00 82.31 83 TRP A CA 1
ATOM 652 C C . TRP A 1 83 ? -4.566 -2.837 -8.615 1.00 82.31 83 TRP A C 1
ATOM 654 O O . TRP A 1 83 ? -4.213 -3.263 -9.711 1.00 82.31 83 TRP A O 1
ATOM 664 N N . ALA A 1 84 ? -3.723 -2.196 -7.801 1.00 75.00 84 ALA A N 1
ATOM 665 C CA . ALA A 1 84 ? -2.322 -1.952 -8.133 1.00 75.00 84 ALA A CA 1
ATOM 666 C C . ALA A 1 84 ? -1.530 -3.260 -8.285 1.00 75.00 84 ALA A C 1
ATOM 668 O O . ALA A 1 84 ? -0.815 -3.434 -9.268 1.00 75.00 84 ALA A O 1
ATOM 669 N N . LEU A 1 85 ? -1.706 -4.205 -7.357 1.00 74.75 85 LEU A N 1
ATOM 670 C CA . LEU A 1 85 ? -1.104 -5.536 -7.452 1.00 74.75 85 LEU A CA 1
ATOM 671 C C . LEU A 1 85 ? -1.590 -6.287 -8.695 1.00 74.75 85 LEU A C 1
ATOM 673 O O . LEU A 1 85 ? -0.782 -6.887 -9.394 1.00 74.75 85 LEU A O 1
ATOM 677 N N . TYR A 1 86 ? -2.885 -6.214 -9.011 1.00 77.75 86 TYR A N 1
ATOM 678 C CA . TYR A 1 86 ? -3.435 -6.813 -10.226 1.00 77.75 86 TYR A CA 1
ATOM 679 C C . TYR A 1 86 ? -2.770 -6.256 -11.491 1.00 77.75 86 TYR A C 1
ATOM 681 O O . TYR A 1 86 ? -2.409 -7.030 -12.374 1.00 77.75 86 TYR A O 1
ATOM 689 N N . GLN A 1 87 ? -2.556 -4.939 -11.570 1.00 72.88 87 GLN A N 1
ATOM 690 C CA . GLN A 1 87 ? -1.849 -4.316 -12.695 1.00 72.88 87 GLN A CA 1
ATOM 691 C C . GLN A 1 87 ? -0.400 -4.803 -12.802 1.00 72.88 87 GLN A C 1
ATOM 693 O O . GLN A 1 87 ? 0.046 -5.135 -13.896 1.00 72.88 87 GLN A O 1
ATOM 698 N N . ILE A 1 88 ? 0.317 -4.909 -11.677 1.00 70.88 88 ILE A N 1
ATOM 699 C CA . ILE A 1 88 ? 1.690 -5.434 -11.665 1.00 70.88 88 ILE A CA 1
ATOM 700 C C . ILE A 1 88 ? 1.698 -6.874 -12.195 1.00 70.88 88 ILE A C 1
ATOM 702 O O . ILE A 1 88 ? 2.358 -7.146 -13.193 1.00 70.88 88 ILE A O 1
ATOM 706 N N . TYR A 1 89 ? 0.899 -7.776 -11.620 1.00 69.62 89 TYR A N 1
ATOM 707 C CA . TYR A 1 89 ? 0.898 -9.186 -12.028 1.00 69.62 89 TYR A CA 1
ATOM 708 C C . TYR A 1 89 ? 0.427 -9.415 -13.469 1.00 69.62 89 TYR A C 1
ATOM 710 O O . TYR A 1 89 ? 1.021 -10.225 -14.176 1.00 69.62 89 TYR A O 1
ATOM 718 N N . THR A 1 90 ? -0.588 -8.684 -13.936 1.00 70.88 90 THR A N 1
ATOM 719 C CA . THR A 1 90 ? -1.044 -8.805 -15.332 1.00 70.88 90 THR A CA 1
ATOM 720 C C . THR A 1 90 ? -0.049 -8.209 -16.323 1.00 70.88 90 THR A C 1
ATOM 722 O O . THR A 1 90 ? 0.159 -8.783 -17.389 1.00 70.88 90 THR A O 1
ATOM 725 N N . SER A 1 91 ? 0.627 -7.109 -15.978 1.00 61.50 91 SER A N 1
ATOM 726 C CA . SER A 1 91 ? 1.697 -6.561 -16.820 1.00 61.50 91 SER A CA 1
ATOM 727 C C . SER A 1 91 ? 2.892 -7.520 -16.941 1.00 61.50 91 SER A C 1
ATOM 729 O O . SER A 1 91 ? 3.432 -7.689 -18.034 1.00 61.50 91 SER A O 1
ATOM 731 N N . VAL A 1 92 ? 3.240 -8.227 -15.858 1.00 56.41 92 VAL A N 1
ATOM 732 C CA . VAL A 1 92 ? 4.283 -9.265 -15.850 1.00 56.41 92 VAL A CA 1
ATOM 733 C C . VAL A 1 92 ? 3.886 -10.465 -16.718 1.00 56.41 92 VAL A C 1
ATOM 735 O O . VAL A 1 92 ? 4.696 -10.917 -17.525 1.00 56.41 92 VAL A O 1
ATOM 738 N N . GLU A 1 93 ? 2.644 -10.953 -16.628 1.00 55.78 93 GLU A N 1
ATOM 739 C CA . GLU A 1 93 ? 2.145 -12.043 -17.486 1.00 55.78 93 GLU A CA 1
ATOM 740 C C . GLU A 1 93 ? 2.197 -11.691 -18.981 1.00 55.78 93 GLU A C 1
ATOM 742 O O . GLU A 1 93 ? 2.603 -12.515 -19.803 1.00 55.78 93 GLU A O 1
ATOM 747 N N . VAL A 1 94 ? 1.834 -10.457 -19.343 1.00 49.88 94 VAL A N 1
ATOM 748 C CA . VAL A 1 94 ? 1.876 -9.979 -20.735 1.00 49.88 94 VAL A CA 1
ATOM 749 C C . VAL A 1 94 ? 3.322 -9.854 -21.242 1.00 49.88 94 VAL A C 1
ATOM 751 O O . VAL A 1 94 ? 3.604 -10.215 -22.388 1.00 49.88 94 VAL A O 1
ATOM 754 N N . CYS A 1 95 ? 4.265 -9.423 -20.399 1.00 48.84 95 CYS A N 1
ATOM 755 C CA . CYS A 1 95 ? 5.688 -9.380 -20.754 1.00 48.84 95 CYS A CA 1
ATOM 756 C C . CYS A 1 95 ? 6.299 -10.782 -20.921 1.00 48.84 95 CYS A C 1
ATOM 758 O O . CYS A 1 95 ? 7.022 -11.020 -21.884 1.00 48.84 95 CYS A O 1
ATOM 760 N N . ILE A 1 96 ? 5.975 -11.735 -20.043 1.00 53.47 96 ILE A N 1
ATOM 761 C CA . ILE A 1 96 ? 6.497 -13.107 -20.145 1.00 53.47 96 ILE A CA 1
ATOM 762 C C . ILE A 1 96 ? 5.939 -13.806 -21.393 1.00 53.47 96 ILE A C 1
ATOM 764 O O . ILE A 1 96 ? 6.698 -14.396 -22.160 1.00 53.47 96 ILE A O 1
ATOM 768 N N . ASN A 1 97 ? 4.632 -13.698 -21.654 1.00 49.81 97 ASN A N 1
ATOM 769 C CA . ASN A 1 97 ? 4.031 -14.320 -22.837 1.00 49.81 97 ASN A CA 1
ATOM 770 C C . ASN A 1 97 ? 4.524 -13.709 -24.154 1.00 49.81 97 ASN A C 1
ATOM 772 O O . ASN A 1 97 ? 4.640 -14.425 -25.143 1.00 49.81 97 ASN A O 1
ATOM 776 N N . SER A 1 98 ? 4.839 -12.413 -24.191 1.00 49.81 98 SER A N 1
ATOM 777 C CA . SER A 1 98 ? 5.372 -11.787 -25.409 1.00 49.81 98 SER A CA 1
ATOM 778 C C . SER A 1 98 ? 6.823 -12.184 -25.709 1.00 49.81 98 SER A C 1
ATOM 780 O O . SER A 1 98 ? 7.172 -12.281 -26.881 1.00 49.81 98 SER A O 1
ATOM 782 N N . GLN A 1 99 ? 7.637 -12.500 -24.693 1.00 45.25 99 GLN A N 1
ATOM 783 C CA . GLN A 1 99 ? 9.004 -13.016 -24.875 1.00 45.25 99 GLN A CA 1
ATOM 784 C C . GLN A 1 99 ? 9.072 -14.502 -25.261 1.00 45.25 99 GLN A C 1
ATOM 786 O O . GLN A 1 99 ? 10.055 -14.929 -25.853 1.00 45.25 99 GLN A O 1
ATOM 791 N N . ILE A 1 100 ? 8.056 -15.304 -24.926 1.00 50.19 100 ILE A N 1
ATOM 792 C CA . ILE A 1 100 ? 8.005 -16.733 -25.298 1.00 50.19 100 ILE A CA 1
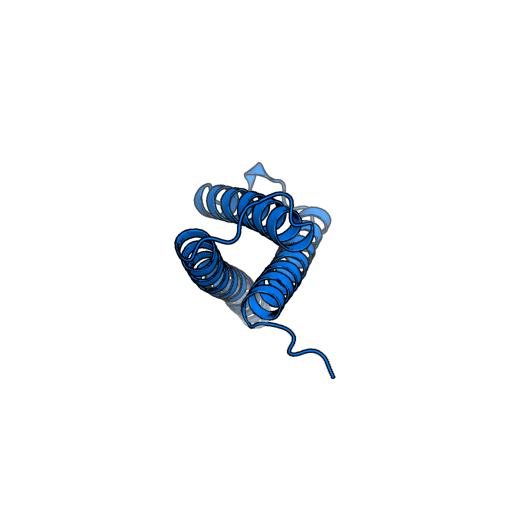ATOM 793 C C . ILE A 1 100 ? 7.545 -16.920 -26.756 1.00 50.19 100 ILE A C 1
ATOM 795 O O . ILE A 1 100 ? 7.8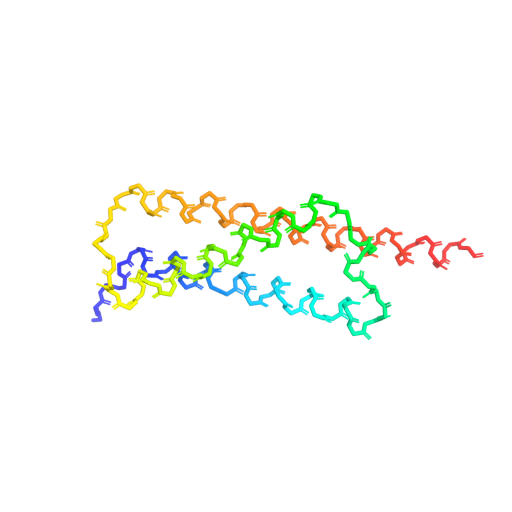40 -17.941 -27.374 1.00 50.19 100 ILE A O 1
ATOM 799 N N . VAL A 1 101 ? 6.809 -15.950 -27.307 1.00 49.03 101 VAL A N 1
ATOM 800 C CA . VAL A 1 101 ? 6.238 -16.011 -28.666 1.00 49.03 101 VAL A CA 1
ATOM 801 C C . VAL A 1 101 ? 7.139 -15.337 -29.722 1.00 49.03 101 VAL A C 1
ATOM 803 O O . VAL A 1 101 ? 6.873 -15.484 -30.914 1.00 49.03 101 VAL A O 1
ATOM 806 N N . SER A 1 102 ? 8.208 -14.637 -29.315 1.00 43.44 102 SER A N 1
ATOM 807 C CA . SER A 1 102 ? 9.229 -14.052 -30.209 1.00 43.44 102 SER A CA 1
ATOM 808 C C . SER A 1 102 ? 10.398 -14.997 -30.461 1.00 43.44 102 SER A C 1
ATOM 810 O O . SER A 1 102 ? 10.808 -15.124 -31.634 1.00 43.44 102 SER A O 1
#

Radius of gyration: 16.36 Å; chains: 1; bounding box: 33×26×53 Å

Sequence (102 aa):
MKNISAYKVISYVSLLLAIIFFYEFIKELMGGMMISDFSPIALIVASVLIFNTILSVLMVSKFLKRRFILAVCQTAMIILNIWALYQIYTSVEVCINSQIVS

Secondary structure (DSSP, 8-state):
-----HHHHHHHHHHHHHHHHHHHHHHHHHTT--GGGS-HHHHHHHHHHHHHHHHHHHHHTT-S---HHHHHHHHHHHHHHHHHHHHHHHHHHHHHHHHH--

Foldseek 3Di:
DPPPPPLLVLLVLLLVLLVVVVVVVVVVVVVVDDPVNDDPVLVVLNVLSVVLNVLSVCVVVVVDDDDPVSSVSSVVNSVSSVVSVVCVVVVVVVVVVVVVVD